Protein AF-A0A7S0R560-F1 (afdb_monomer_lite)

Structure (mmCIF, N/CA/C/O backbone):
data_AF-A0A7S0R560-F1
#
_entry.id   AF-A0A7S0R560-F1
#
loop_
_atom_site.group_PDB
_atom_site.id
_atom_site.type_symbol
_atom_site.label_atom_id
_atom_site.label_alt_id
_atom_site.label_comp_id
_atom_site.label_asym_id
_atom_site.label_entity_id
_atom_site.label_seq_id
_atom_site.pdbx_PDB_ins_code
_atom_site.Cartn_x
_atom_site.Cartn_y
_atom_site.Cartn_z
_atom_site.occupancy
_atom_site.B_iso_or_equiv
_atom_site.auth_seq_id
_atom_site.auth_comp_id
_atom_site.auth_asym_id
_atom_site.auth_atom_id
_atom_site.pdbx_PDB_model_num
ATOM 1 N N . ARG A 1 1 ? 12.381 -1.813 -22.182 1.00 94.44 1 ARG A N 1
ATOM 2 C CA . ARG A 1 1 ? 11.432 -1.440 -21.106 1.00 94.44 1 ARG A CA 1
ATOM 3 C C . ARG A 1 1 ? 12.238 -0.906 -19.934 1.00 94.44 1 ARG A C 1
ATOM 5 O O . ARG A 1 1 ? 13.162 -1.592 -19.521 1.00 94.44 1 ARG A O 1
ATOM 12 N N . PHE A 1 2 ? 11.904 0.278 -19.433 1.00 95.25 2 PHE A N 1
ATOM 13 C CA . PHE A 1 2 ? 12.480 0.886 -18.234 1.00 95.25 2 PHE A CA 1
ATOM 14 C C . PHE A 1 2 ? 11.414 0.873 -17.140 1.00 95.25 2 PHE A C 1
ATOM 16 O O . PHE A 1 2 ? 10.422 1.580 -17.269 1.00 95.25 2 PHE A O 1
ATOM 23 N N . ASN A 1 3 ? 11.583 0.040 -16.112 1.00 92.00 3 ASN A N 1
ATOM 24 C CA . ASN A 1 3 ? 10.638 -0.046 -14.997 1.00 92.00 3 ASN A CA 1
ATOM 25 C C . ASN A 1 3 ? 10.984 1.010 -13.940 1.00 92.00 3 ASN A C 1
ATOM 27 O O . ASN A 1 3 ? 11.978 0.856 -13.232 1.00 92.00 3 ASN A O 1
ATOM 31 N N . PHE A 1 4 ? 10.159 2.053 -13.826 1.00 89.56 4 PHE A N 1
ATOM 32 C CA . PHE A 1 4 ? 10.361 3.155 -12.878 1.00 89.56 4 PHE A CA 1
ATOM 33 C C . PHE A 1 4 ? 9.891 2.833 -11.450 1.00 89.56 4 PHE A C 1
ATOM 35 O O . PHE A 1 4 ? 9.999 3.673 -10.561 1.00 89.56 4 PHE A O 1
ATOM 42 N N . SER A 1 5 ? 9.436 1.605 -11.189 1.00 79.75 5 SER A N 1
ATOM 43 C CA . SER A 1 5 ? 9.257 1.100 -9.819 1.00 79.75 5 SER A CA 1
ATOM 44 C C . SER A 1 5 ? 10.595 0.909 -9.089 1.00 79.75 5 SER A C 1
ATOM 46 O O . SER A 1 5 ? 10.625 0.825 -7.861 1.00 79.75 5 SER A O 1
ATOM 48 N N . HIS A 1 6 ? 11.707 0.861 -9.834 1.00 80.44 6 HIS A N 1
ATOM 49 C CA . HIS A 1 6 ? 13.065 0.692 -9.320 1.00 80.44 6 HIS A CA 1
ATOM 50 C C . HIS A 1 6 ? 14.047 1.639 -10.018 1.00 80.44 6 HIS A C 1
ATOM 52 O O . HIS A 1 6 ? 13.800 2.100 -11.130 1.00 80.44 6 HIS A O 1
ATOM 58 N N . GLY A 1 7 ? 15.206 1.857 -9.395 1.00 85.50 7 GLY A N 1
ATOM 59 C CA . GLY A 1 7 ? 16.284 2.665 -9.962 1.00 85.50 7 GLY A CA 1
ATOM 60 C C . GLY A 1 7 ? 16.033 4.172 -9.882 1.00 85.50 7 GLY A C 1
ATOM 61 O O . GLY A 1 7 ? 14.924 4.639 -9.639 1.00 85.50 7 GLY A O 1
ATOM 62 N N . THR A 1 8 ? 17.101 4.944 -10.060 1.00 91.56 8 THR A N 1
ATOM 63 C CA . THR A 1 8 ? 17.046 6.410 -10.106 1.00 91.56 8 THR A CA 1
ATOM 64 C C . THR A 1 8 ? 16.940 6.894 -11.550 1.00 91.56 8 THR A C 1
ATOM 66 O O . THR A 1 8 ? 17.268 6.164 -12.488 1.00 91.56 8 THR A O 1
ATOM 69 N N . HIS A 1 9 ? 16.541 8.153 -11.747 1.00 93.69 9 HIS A N 1
ATOM 70 C CA . HIS A 1 9 ? 16.556 8.771 -13.079 1.00 93.69 9 HIS A CA 1
ATOM 71 C C . HIS A 1 9 ? 17.951 8.716 -13.720 1.00 93.69 9 HIS A C 1
ATOM 73 O O . HIS A 1 9 ? 18.059 8.415 -14.904 1.00 93.69 9 HIS A O 1
ATOM 79 N N . ALA A 1 10 ? 19.012 8.927 -12.931 1.00 97.00 10 ALA A N 1
ATOM 80 C CA . ALA A 1 10 ? 20.392 8.833 -13.405 1.00 97.00 10 ALA A CA 1
ATOM 81 C C . ALA A 1 10 ? 20.732 7.419 -13.909 1.00 97.00 10 ALA A C 1
ATOM 83 O O . ALA A 1 10 ? 21.238 7.267 -15.017 1.00 97.00 10 ALA A O 1
ATOM 84 N N . ALA A 1 11 ? 20.371 6.377 -13.152 1.00 96.12 11 ALA A N 1
ATOM 85 C CA . ALA A 1 11 ? 20.617 4.994 -13.560 1.00 96.12 11 ALA A CA 1
ATOM 86 C C . ALA A 1 11 ? 19.870 4.624 -14.857 1.00 96.12 11 ALA A C 1
ATOM 88 O O . ALA A 1 11 ? 20.437 3.985 -15.746 1.00 96.12 11 ALA A O 1
ATOM 89 N N . HIS A 1 12 ? 18.609 5.052 -15.000 1.00 97.38 12 HIS A N 1
ATOM 90 C CA . HIS A 1 12 ? 17.842 4.844 -16.236 1.00 97.38 12 HIS A CA 1
ATOM 91 C C . HIS A 1 12 ? 18.432 5.617 -17.423 1.00 97.38 12 HIS A C 1
ATOM 93 O O . HIS A 1 12 ? 18.474 5.080 -18.532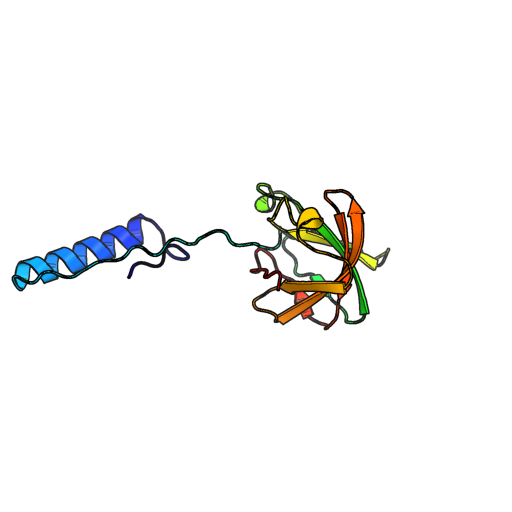 1.00 97.38 12 HIS A O 1
ATOM 99 N N . GLN A 1 13 ? 18.939 6.833 -17.198 1.00 97.44 13 GLN A N 1
ATOM 100 C CA . GLN A 1 13 ? 19.599 7.645 -18.224 1.00 97.44 13 GLN A CA 1
ATOM 101 C C . GLN A 1 13 ? 20.866 6.964 -18.759 1.00 97.44 13 GLN A C 1
ATOM 103 O O . GLN A 1 13 ? 21.038 6.850 -19.971 1.00 97.44 13 GLN A O 1
ATOM 108 N N . GLU A 1 14 ? 21.708 6.412 -17.886 1.00 97.88 14 GLU A N 1
ATOM 109 C CA . GLU A 1 14 ? 22.905 5.685 -18.320 1.00 97.88 14 GLU A CA 1
ATOM 110 C C . GLU A 1 14 ? 22.573 4.463 -19.193 1.00 97.88 14 GLU A C 1
ATOM 112 O O . GLU A 1 14 ? 23.269 4.164 -20.168 1.00 97.88 14 GLU A O 1
ATOM 117 N N . VAL A 1 15 ? 21.505 3.733 -18.853 1.00 96.88 15 VAL A N 1
ATOM 118 C CA . VAL A 1 15 ? 21.021 2.604 -19.662 1.00 96.88 15 VAL A CA 1
ATOM 119 C C . VAL A 1 15 ? 20.536 3.097 -21.028 1.00 96.88 15 VAL A C 1
ATOM 121 O O . VAL A 1 15 ? 20.875 2.494 -22.049 1.00 96.88 15 VAL A O 1
ATOM 124 N N . LEU A 1 16 ? 19.783 4.200 -21.060 1.00 97.38 16 LEU A N 1
ATOM 125 C CA . LEU A 1 16 ? 19.296 4.828 -22.289 1.00 97.38 16 LEU A CA 1
ATOM 126 C C . LEU A 1 16 ? 20.448 5.240 -23.217 1.00 97.38 16 LEU A C 1
ATOM 128 O O . LEU A 1 16 ? 20.404 4.949 -24.415 1.00 97.38 16 LEU A O 1
ATOM 132 N N . ASP A 1 17 ? 21.497 5.853 -22.673 1.00 97.69 17 ASP A N 1
ATOM 133 C CA . ASP A 1 17 ? 22.652 6.305 -23.452 1.00 97.69 17 ASP A CA 1
ATOM 134 C C . ASP A 1 17 ? 23.427 5.130 -24.059 1.00 97.69 17 ASP A C 1
ATOM 136 O O . ASP A 1 17 ? 23.795 5.163 -25.239 1.00 97.69 17 ASP A O 1
ATOM 140 N N . ARG A 1 18 ? 23.598 4.035 -23.303 1.00 97.44 18 ARG A N 1
ATOM 141 C CA . ARG A 1 18 ? 24.196 2.795 -23.825 1.00 97.44 18 ARG A CA 1
ATOM 142 C C . ARG A 1 18 ? 23.381 2.208 -24.978 1.00 97.44 18 ARG A C 1
ATOM 144 O O . ARG A 1 18 ? 23.961 1.844 -26.001 1.00 97.44 18 ARG A O 1
ATOM 151 N N . ILE A 1 19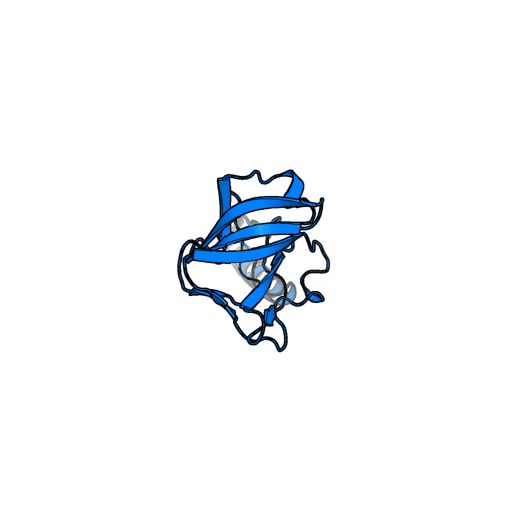 ? 22.053 2.149 -24.847 1.00 97.00 19 ILE A N 1
ATOM 152 C CA . ILE A 1 19 ? 21.165 1.634 -25.902 1.00 97.00 19 ILE A CA 1
ATOM 153 C C . ILE A 1 19 ? 21.271 2.496 -27.164 1.00 97.00 19 ILE A C 1
ATOM 155 O O . ILE A 1 19 ? 21.436 1.956 -28.258 1.00 97.00 19 ILE A O 1
ATOM 159 N N . ARG A 1 20 ? 21.244 3.828 -27.025 1.00 96.81 20 ARG A N 1
ATOM 160 C CA . ARG A 1 20 ? 21.376 4.764 -28.155 1.00 96.81 20 ARG A CA 1
ATOM 161 C C . ARG A 1 20 ? 22.713 4.620 -28.875 1.00 96.81 20 ARG A C 1
ATOM 163 O O . ARG A 1 20 ? 22.732 4.595 -30.104 1.00 96.81 20 ARG A O 1
ATOM 170 N N . LYS A 1 21 ? 23.814 4.464 -28.132 1.00 97.75 21 LYS A N 1
ATOM 171 C CA . LYS A 1 21 ? 25.148 4.241 -28.710 1.00 97.75 21 LYS A CA 1
ATOM 172 C C . LYS A 1 21 ? 25.190 2.972 -29.566 1.00 97.75 21 LYS A C 1
ATOM 174 O O . LYS A 1 21 ? 25.723 2.997 -30.672 1.00 97.75 21 LYS A O 1
ATOM 179 N N . VAL A 1 22 ? 24.611 1.875 -29.075 1.00 97.25 22 VAL A N 1
ATOM 180 C CA . VAL A 1 22 ? 24.551 0.601 -29.811 1.00 97.25 22 VAL A CA 1
ATOM 181 C C . VAL A 1 22 ? 23.638 0.702 -31.034 1.00 97.25 22 VAL A C 1
ATOM 183 O O . VAL A 1 22 ? 24.011 0.222 -32.101 1.00 97.25 22 VAL A O 1
ATOM 186 N N . ALA A 1 23 ? 22.477 1.347 -30.896 1.00 97.44 23 ALA A N 1
ATOM 187 C CA . ALA A 1 23 ? 21.533 1.558 -31.991 1.00 97.44 23 ALA A CA 1
ATOM 188 C C . ALA A 1 23 ? 22.173 2.342 -33.149 1.00 97.44 23 ALA A C 1
ATOM 190 O O . ALA A 1 23 ? 22.098 1.909 -34.296 1.00 97.44 23 ALA A O 1
ATOM 191 N N . ALA A 1 24 ? 22.881 3.433 -32.832 1.00 96.94 24 ALA A N 1
ATOM 192 C CA . ALA A 1 24 ? 23.595 4.245 -33.815 1.00 96.94 24 ALA A CA 1
ATOM 193 C C . ALA A 1 24 ? 24.732 3.472 -34.502 1.00 96.94 24 ALA A C 1
ATOM 195 O O . ALA A 1 24 ? 24.860 3.521 -35.720 1.00 96.94 24 ALA A O 1
ATOM 196 N N . ALA A 1 25 ? 25.528 2.706 -33.746 1.00 97.50 25 ALA A N 1
ATOM 197 C CA . ALA A 1 25 ? 26.636 1.922 -34.301 1.00 97.50 25 ALA A CA 1
ATOM 198 C C . ALA A 1 25 ? 26.187 0.787 -35.241 1.00 97.50 25 ALA A C 1
ATOM 200 O O . ALA A 1 25 ? 26.994 0.263 -36.005 1.00 97.50 25 ALA A O 1
ATOM 201 N N . ARG A 1 26 ? 24.922 0.367 -35.147 1.00 96.62 26 ARG A N 1
ATOM 202 C CA . ARG A 1 26 ? 24.341 -0.739 -35.920 1.00 96.62 26 ARG A CA 1
ATOM 203 C C . ARG A 1 26 ? 23.347 -0.268 -36.986 1.00 96.62 26 ARG A C 1
ATOM 205 O O . ARG A 1 26 ? 22.821 -1.120 -37.689 1.00 96.62 26 ARG A O 1
ATOM 212 N N . ASP A 1 27 ? 23.080 1.036 -37.070 1.00 96.62 27 ASP A N 1
ATOM 213 C CA . ASP A 1 27 ? 22.033 1.635 -37.909 1.00 96.62 27 ASP A CA 1
ATOM 214 C C . ASP A 1 27 ? 20.653 0.963 -37.740 1.00 96.62 27 ASP A C 1
ATOM 216 O O . ASP A 1 27 ? 19.933 0.666 -38.691 1.00 96.62 27 ASP A O 1
ATOM 220 N N . ILE A 1 28 ? 20.282 0.680 -36.485 1.00 97.31 28 ILE A N 1
ATOM 221 C CA . ILE A 1 28 ? 18.987 0.079 -36.136 1.00 97.31 28 ILE A CA 1
ATOM 222 C C . ILE A 1 28 ? 18.173 1.005 -35.239 1.00 97.31 28 ILE A C 1
ATOM 224 O O . ILE A 1 28 ? 18.708 1.762 -34.429 1.00 97.31 28 ILE A O 1
ATOM 228 N N . ARG A 1 29 ? 16.845 0.895 -35.318 1.00 95.25 29 ARG A N 1
ATOM 229 C CA . ARG A 1 29 ? 15.921 1.578 -34.403 1.00 95.25 29 ARG A CA 1
ATOM 230 C C . ARG A 1 29 ? 15.462 0.614 -33.320 1.00 95.25 29 ARG A C 1
ATOM 232 O O . ARG A 1 29 ? 14.848 -0.405 -33.620 1.00 95.25 29 ARG A O 1
ATOM 239 N N . ILE A 1 30 ? 15.730 0.956 -32.063 1.00 96.31 30 ILE A N 1
ATOM 240 C CA . ILE A 1 30 ? 15.301 0.166 -30.906 1.00 96.31 30 ILE A CA 1
ATOM 241 C C . ILE A 1 30 ? 14.129 0.894 -30.238 1.00 96.31 30 ILE A C 1
ATOM 243 O O . ILE A 1 30 ? 14.331 1.995 -29.717 1.00 96.31 30 ILE A O 1
ATOM 247 N N . PRO A 1 31 ? 12.909 0.326 -30.240 1.00 95.25 31 PRO A N 1
ATOM 248 C CA . PRO A 1 31 ? 11.798 0.908 -29.507 1.00 95.25 31 PRO A CA 1
ATOM 249 C C . PRO A 1 31 ? 12.073 0.837 -28.004 1.00 95.25 31 PRO A C 1
ATOM 251 O O . PRO A 1 31 ? 12.563 -0.160 -27.469 1.00 95.25 31 PRO A O 1
ATOM 254 N N . MET A 1 32 ? 11.741 1.919 -27.310 1.00 94.81 32 MET A N 1
ATOM 255 C CA . MET A 1 32 ? 11.948 2.060 -25.877 1.00 94.81 32 MET A CA 1
ATOM 256 C C . MET A 1 32 ? 10.619 2.408 -25.226 1.00 94.81 32 MET A C 1
ATOM 258 O O . MET A 1 32 ? 9.869 3.236 -25.730 1.00 94.81 32 MET A O 1
ATOM 262 N N . LEU A 1 33 ? 10.342 1.753 -24.106 1.00 96.44 33 LEU A N 1
ATOM 263 C CA . LEU A 1 33 ? 9.111 1.916 -23.347 1.00 96.44 33 LEU A CA 1
ATOM 264 C C . LEU A 1 33 ? 9.476 2.283 -21.918 1.00 96.44 33 LEU A C 1
ATOM 266 O O . LEU A 1 33 ? 10.261 1.560 -21.293 1.00 96.44 33 LEU A O 1
ATOM 270 N N . LEU A 1 34 ? 8.909 3.385 -21.435 1.00 94.81 34 LEU A N 1
ATOM 271 C CA . LEU A 1 34 ? 8.901 3.754 -20.028 1.00 94.81 34 LEU A CA 1
ATOM 272 C C . LEU A 1 34 ? 7.675 3.114 -19.386 1.00 94.81 34 LEU A C 1
ATOM 274 O O . LEU A 1 34 ? 6.560 3.276 -19.871 1.00 94.81 34 LEU A O 1
ATOM 278 N N . ASP A 1 35 ? 7.911 2.373 -18.316 1.00 93.00 35 ASP A N 1
ATOM 279 C CA . ASP A 1 35 ? 6.884 1.723 -17.521 1.00 93.00 35 ASP A CA 1
ATOM 280 C C . ASP A 1 35 ? 6.773 2.461 -16.188 1.00 93.00 35 ASP A C 1
ATOM 282 O O . ASP A 1 35 ? 7.714 2.474 -15.386 1.00 93.00 35 ASP A O 1
ATOM 286 N N . THR A 1 36 ? 5.659 3.167 -16.014 1.00 86.00 36 THR A N 1
ATOM 287 C CA . THR A 1 36 ? 5.395 3.985 -14.832 1.00 86.00 36 THR A CA 1
ATOM 288 C C . THR A 1 36 ? 5.144 3.093 -13.627 1.00 86.00 36 THR A C 1
ATOM 290 O O . THR A 1 36 ? 4.467 2.082 -13.748 1.00 86.00 36 THR A O 1
ATOM 293 N N . LYS A 1 37 ? 5.572 3.527 -12.439 1.00 75.88 37 LYS A N 1
ATOM 294 C CA . LYS A 1 37 ? 5.258 2.833 -11.181 1.00 75.88 37 LYS A CA 1
ATOM 295 C C . LYS A 1 37 ? 3.745 2.636 -10.953 1.00 75.88 37 LYS A C 1
ATOM 297 O O . LYS A 1 37 ? 3.336 1.635 -10.385 1.00 75.88 37 LYS A O 1
ATOM 302 N N . GLY A 1 38 ? 2.923 3.582 -11.412 1.00 74.56 38 GLY A N 1
ATOM 303 C CA . GLY A 1 38 ? 1.475 3.564 -11.196 1.00 74.56 38 GLY A CA 1
ATOM 304 C C . GLY A 1 38 ? 1.068 3.899 -9.750 1.00 74.56 38 GLY A C 1
ATOM 305 O O . GLY A 1 38 ? 1.928 4.121 -8.890 1.00 74.56 38 GLY A O 1
ATOM 306 N N . PRO A 1 39 ? -0.246 4.006 -9.481 1.00 73.56 39 PRO A N 1
ATOM 307 C CA . PRO A 1 39 ? -0.762 4.143 -8.127 1.00 73.56 39 PRO A CA 1
ATOM 308 C C . PRO A 1 39 ? -0.577 2.817 -7.377 1.00 73.56 39 PRO A C 1
ATOM 310 O O . PRO A 1 39 ? -1.156 1.800 -7.742 1.00 73.56 39 PRO A O 1
ATOM 313 N N . GLU A 1 40 ? 0.232 2.830 -6.319 1.00 85.38 40 GLU A N 1
ATOM 314 C CA . GLU A 1 40 ? 0.429 1.679 -5.436 1.00 85.38 40 GLU A CA 1
ATOM 315 C C . GLU A 1 40 ? -0.051 2.026 -4.029 1.00 85.38 40 GLU A C 1
ATOM 317 O O . GLU A 1 40 ? 0.339 3.054 -3.464 1.00 85.38 40 GLU A O 1
ATOM 322 N N . ILE A 1 41 ? -0.855 1.145 -3.438 1.00 92.88 41 ILE A N 1
ATOM 323 C CA . ILE A 1 41 ? -1.201 1.229 -2.021 1.00 92.88 41 ILE A CA 1
ATOM 324 C C . ILE A 1 41 ? -0.080 0.559 -1.234 1.00 92.88 41 ILE A C 1
ATOM 326 O O . ILE A 1 41 ? 0.339 -0.552 -1.558 1.00 92.88 41 ILE A O 1
ATOM 330 N N . ARG A 1 42 ? 0.424 1.226 -0.199 1.00 94.31 42 ARG A N 1
ATOM 331 C CA . ARG A 1 42 ? 1.501 0.718 0.651 1.00 94.31 42 ARG A CA 1
ATOM 332 C C . ARG A 1 42 ? 1.172 0.882 2.123 1.00 94.31 42 ARG A C 1
ATOM 334 O O . ARG A 1 42 ? 0.451 1.803 2.495 1.00 94.31 42 ARG A O 1
ATOM 341 N N . THR A 1 43 ? 1.739 0.023 2.963 1.00 96.56 43 THR A N 1
ATOM 342 C CA . THR A 1 43 ? 1.710 0.231 4.413 1.00 96.56 43 THR A CA 1
ATOM 343 C C . THR A 1 43 ? 2.573 1.429 4.809 1.00 96.56 43 THR A C 1
ATOM 345 O O . THR A 1 43 ? 3.602 1.706 4.186 1.00 96.56 43 THR A O 1
ATOM 348 N N . ALA A 1 44 ? 2.136 2.147 5.837 1.00 96.88 44 ALA A N 1
ATOM 349 C CA . ALA A 1 44 ? 2.860 3.243 6.462 1.00 96.88 44 ALA A CA 1
ATOM 350 C C . ALA A 1 44 ? 4.122 2.756 7.196 1.00 96.88 44 ALA A C 1
ATOM 352 O O . ALA A 1 44 ? 4.430 1.555 7.213 1.00 96.88 44 ALA A O 1
ATOM 353 N N . MET A 1 45 ? 4.861 3.698 7.780 1.00 97.50 45 MET A N 1
ATOM 354 C CA . MET A 1 45 ? 5.987 3.383 8.660 1.00 97.50 45 MET A CA 1
ATOM 355 C C . MET A 1 45 ? 5.489 2.712 9.945 1.00 97.50 45 MET A C 1
ATOM 357 O O . MET A 1 45 ? 4.303 2.774 10.284 1.00 97.50 45 MET A O 1
ATOM 361 N N . LEU A 1 46 ? 6.391 2.046 10.656 1.00 97.44 46 LEU A N 1
ATOM 362 C CA . LEU A 1 46 ? 6.120 1.418 11.944 1.00 97.44 46 LEU A CA 1
ATOM 363 C C . LEU A 1 46 ? 6.955 2.115 13.016 1.00 97.44 46 LEU A C 1
ATOM 365 O O . LEU A 1 46 ? 8.071 2.562 12.757 1.00 97.44 46 LEU A O 1
ATOM 369 N N . ARG A 1 47 ? 6.408 2.217 14.227 1.00 96.38 47 ARG A N 1
ATOM 370 C CA . ARG A 1 47 ? 7.088 2.838 15.363 1.00 96.38 47 ARG A CA 1
ATOM 371 C C . ARG A 1 47 ? 8.446 2.166 15.573 1.00 96.38 47 ARG A C 1
ATOM 373 O O . ARG A 1 47 ? 8.543 0.940 15.547 1.00 96.38 47 ARG A O 1
ATOM 380 N N . ASN A 1 48 ? 9.484 2.976 15.767 1.00 94.25 48 ASN A N 1
ATOM 381 C CA . ASN A 1 48 ? 10.882 2.537 15.890 1.00 94.25 48 ASN A CA 1
ATOM 382 C C . ASN A 1 48 ? 11.434 1.760 14.673 1.00 94.25 48 ASN A C 1
ATOM 384 O O . ASN A 1 48 ? 12.499 1.159 14.779 1.00 94.25 48 ASN A O 1
ATOM 388 N N . HIS A 1 49 ? 10.740 1.758 13.528 1.00 93.69 49 HIS A N 1
ATOM 389 C CA . HIS A 1 49 ? 11.060 0.940 12.349 1.00 93.69 49 HIS A CA 1
ATOM 390 C C . HIS A 1 49 ? 11.083 -0.574 12.610 1.00 93.69 49 HIS A C 1
ATOM 392 O O . HIS A 1 49 ? 11.712 -1.339 11.871 1.00 93.69 49 HIS A O 1
ATOM 398 N N . GLU A 1 50 ? 10.382 -1.029 13.651 1.00 95.00 50 GLU A N 1
ATOM 399 C CA . GLU A 1 50 ? 10.341 -2.439 14.023 1.00 95.00 50 GLU A CA 1
ATOM 400 C C . GLU A 1 50 ? 9.139 -3.156 13.388 1.00 95.00 50 GLU A C 1
ATOM 402 O O . GLU A 1 50 ? 8.020 -2.634 13.389 1.00 95.00 50 GLU A O 1
ATOM 407 N N . PRO A 1 51 ? 9.329 -4.373 12.842 1.00 95.62 51 PRO A N 1
ATOM 408 C CA . PRO A 1 51 ? 8.222 -5.182 12.350 1.00 95.62 51 PRO A CA 1
ATOM 409 C C . PRO A 1 51 ? 7.219 -5.533 13.455 1.00 95.62 51 PRO A C 1
ATOM 411 O O . PRO A 1 51 ? 7.607 -5.865 14.572 1.00 95.62 51 PRO A O 1
ATOM 414 N N . ILE A 1 52 ? 5.932 -5.569 13.109 1.00 96.25 52 ILE A N 1
ATOM 415 C CA . ILE A 1 52 ? 4.867 -6.008 14.018 1.00 96.25 52 ILE A CA 1
ATOM 416 C C . ILE A 1 52 ? 4.555 -7.484 13.767 1.00 96.25 52 ILE A C 1
ATOM 418 O O . ILE A 1 52 ? 4.217 -7.872 12.648 1.00 96.25 52 ILE A O 1
ATOM 422 N N . ASP A 1 53 ? 4.597 -8.306 14.812 1.00 95.94 53 ASP A N 1
ATOM 423 C CA . ASP A 1 53 ? 4.081 -9.674 14.768 1.00 95.94 53 ASP A CA 1
ATOM 424 C C . ASP A 1 53 ? 2.546 -9.667 14.790 1.00 95.94 53 ASP A C 1
ATOM 426 O O . ASP A 1 53 ? 1.919 -9.294 15.788 1.00 95.94 53 ASP A O 1
ATOM 430 N N . LEU A 1 54 ? 1.935 -10.067 13.672 1.00 96.69 54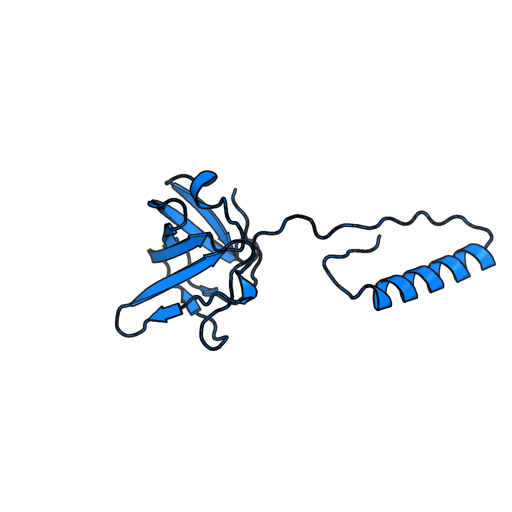 LEU A N 1
ATOM 431 C CA . LEU A 1 54 ? 0.494 -10.253 13.561 1.00 96.69 54 LEU A CA 1
ATOM 432 C C . LEU A 1 54 ? 0.117 -11.706 13.833 1.00 96.69 54 LEU A C 1
ATOM 434 O O . LEU A 1 54 ? 0.753 -12.628 13.318 1.00 96.69 54 LEU A O 1
ATOM 438 N N . GLU A 1 55 ? -0.964 -11.900 14.579 1.00 96.44 55 GLU A N 1
ATOM 439 C CA . GLU A 1 55 ? -1.512 -13.209 14.924 1.00 96.44 55 GLU A CA 1
ATOM 440 C C . GLU A 1 55 ? -2.868 -13.429 14.250 1.00 96.44 55 GLU A C 1
ATOM 442 O O . GLU A 1 55 ? -3.705 -12.528 14.184 1.00 96.44 55 GLU A O 1
ATOM 447 N N . ALA A 1 56 ? -3.103 -14.637 13.741 1.00 97.38 56 ALA A N 1
ATOM 448 C CA . ALA A 1 56 ? -4.383 -15.009 13.156 1.00 97.38 56 ALA A CA 1
ATOM 449 C C . ALA A 1 56 ? -5.519 -14.852 14.178 1.00 97.38 56 ALA A C 1
ATOM 451 O O . ALA A 1 56 ? -5.429 -15.302 15.317 1.00 97.38 56 ALA A O 1
ATOM 452 N N . GLY A 1 57 ? -6.611 -14.230 13.748 1.00 96.75 57 GLY A N 1
ATOM 453 C CA . GLY A 1 57 ? -7.776 -13.943 14.572 1.00 96.75 57 GLY A CA 1
ATOM 454 C C . GLY A 1 57 ? -7.701 -12.635 15.357 1.00 96.75 57 GLY A C 1
ATOM 455 O O . GLY A 1 57 ? -8.750 -12.197 15.830 1.00 96.75 57 GLY A O 1
ATOM 456 N N . GLN A 1 58 ? -6.533 -11.987 15.464 1.00 96.06 58 GLN A N 1
ATOM 457 C CA . GLN A 1 58 ? -6.420 -10.729 16.204 1.00 96.06 58 GLN A CA 1
ATOM 458 C C . GLN A 1 58 ? -7.175 -9.591 15.497 1.00 96.06 58 GLN A C 1
ATOM 460 O O . GLN A 1 58 ? -7.245 -9.534 14.262 1.00 96.06 58 GLN A O 1
ATOM 465 N N . SER A 1 59 ? -7.704 -8.663 16.294 1.00 97.44 59 SER A N 1
ATOM 466 C CA . SER A 1 59 ? -8.288 -7.413 15.803 1.00 97.44 59 SER A CA 1
ATOM 467 C C . SER A 1 59 ? -7.185 -6.415 15.452 1.00 97.44 59 SER A C 1
ATOM 469 O O . SER A 1 59 ? -6.158 -6.348 16.129 1.00 97.44 59 SER A O 1
ATOM 471 N N . ILE A 1 60 ? -7.387 -5.642 14.390 1.00 98.25 60 ILE A N 1
ATOM 472 C CA . ILE A 1 60 ? -6.440 -4.629 13.927 1.00 98.25 60 ILE A CA 1
ATOM 473 C C . ILE A 1 60 ? -7.182 -3.399 13.414 1.00 98.25 60 ILE A C 1
ATOM 475 O O . ILE A 1 60 ? -8.144 -3.515 12.661 1.00 98.25 60 ILE A O 1
ATOM 479 N N . THR A 1 61 ? -6.716 -2.211 13.784 1.00 98.25 61 THR A N 1
ATOM 480 C CA . THR A 1 61 ? -7.218 -0.952 13.223 1.00 98.25 61 THR A CA 1
ATOM 481 C C . THR A 1 61 ? -6.374 -0.565 12.012 1.00 98.25 61 THR A C 1
ATOM 483 O O . THR A 1 61 ? -5.147 -0.498 12.105 1.00 98.25 61 THR A O 1
ATOM 486 N N . VAL A 1 62 ? -7.020 -0.284 10.881 1.00 98.06 62 VAL A N 1
ATOM 487 C CA . VAL A 1 62 ? -6.363 0.186 9.655 1.00 98.06 62 VAL A CA 1
ATOM 488 C C . VAL A 1 62 ? -6.788 1.624 9.377 1.00 98.06 62 VAL A C 1
ATOM 490 O O . VAL A 1 62 ? -7.980 1.928 9.330 1.00 98.06 62 VAL A O 1
ATOM 493 N N . VAL A 1 63 ? -5.807 2.505 9.193 1.00 97.94 63 VAL A N 1
ATOM 494 C CA . VAL A 1 63 ? -6.003 3.940 8.973 1.00 97.94 63 VAL A CA 1
ATOM 495 C C . VAL A 1 63 ? -5.716 4.306 7.517 1.00 97.94 63 VAL A C 1
ATOM 497 O O . VAL A 1 63 ? -4.671 3.955 6.970 1.00 97.94 63 VAL A O 1
ATOM 500 N N . ALA A 1 64 ? -6.617 5.060 6.895 1.00 97.12 64 ALA A N 1
ATOM 501 C CA . ALA A 1 64 ? -6.442 5.677 5.586 1.00 97.12 64 ALA A CA 1
ATOM 502 C C . ALA A 1 64 ? -5.552 6.930 5.711 1.00 97.12 64 ALA A C 1
ATOM 504 O O . ALA A 1 64 ? -6.039 8.055 5.830 1.00 97.12 64 ALA A O 1
ATOM 505 N N . VAL A 1 65 ? -4.230 6.739 5.749 1.00 96.88 65 VAL A N 1
ATOM 506 C CA . VAL A 1 65 ? -3.266 7.829 5.983 1.00 96.88 65 VAL A CA 1
ATOM 507 C C . VAL A 1 65 ? -3.101 8.711 4.745 1.00 96.88 65 VAL A C 1
ATOM 509 O O . VAL A 1 65 ? -3.022 9.933 4.853 1.00 96.88 65 VAL A O 1
ATOM 512 N N . GLY A 1 66 ? -3.070 8.106 3.558 1.00 93.56 66 GLY A N 1
ATOM 513 C CA . GLY A 1 66 ? -2.862 8.842 2.313 1.00 93.56 66 GLY A CA 1
ATOM 514 C C . GLY A 1 66 ? -1.402 9.237 2.080 1.00 93.56 66 GLY A C 1
ATOM 515 O O . GLY A 1 66 ? -0.490 8.442 2.303 1.00 93.56 66 GLY A O 1
ATOM 516 N N . ALA A 1 67 ? -1.177 10.460 1.594 1.00 90.88 67 ALA A N 1
ATOM 517 C CA . ALA A 1 67 ? 0.139 10.914 1.137 1.00 90.88 67 ALA A CA 1
ATOM 518 C C . ALA A 1 67 ? 1.206 10.964 2.247 1.00 90.88 67 ALA A C 1
ATOM 520 O O . ALA A 1 67 ? 2.376 10.750 1.950 1.00 90.88 67 ALA A O 1
ATOM 521 N N . ASP A 1 68 ? 0.809 11.170 3.507 1.00 92.81 68 ASP A N 1
ATOM 522 C CA . ASP A 1 68 ? 1.719 11.267 4.660 1.00 92.81 68 ASP A CA 1
ATOM 523 C C . ASP A 1 68 ? 2.050 9.903 5.307 1.00 92.81 68 ASP A C 1
ATOM 525 O O . ASP A 1 68 ? 2.486 9.834 6.457 1.00 92.81 68 ASP A O 1
ATOM 529 N N . TYR A 1 69 ? 1.846 8.787 4.593 1.00 92.44 69 TYR A N 1
ATOM 530 C CA . TYR A 1 69 ? 2.153 7.433 5.089 1.00 92.44 69 TYR A CA 1
ATOM 531 C C . TYR A 1 69 ? 3.628 7.225 5.471 1.00 92.44 69 TYR A C 1
ATOM 533 O O . TYR A 1 69 ? 3.943 6.301 6.216 1.00 92.44 69 TYR A O 1
ATOM 541 N N . ASP A 1 70 ? 4.532 8.061 4.964 1.00 91.69 70 ASP A N 1
ATOM 542 C CA . ASP A 1 70 ? 5.959 8.057 5.276 1.00 91.69 70 ASP A CA 1
ATOM 543 C C . ASP A 1 70 ? 6.307 8.784 6.585 1.00 91.69 70 ASP A C 1
ATOM 545 O O . ASP A 1 70 ? 7.408 8.596 7.098 1.00 91.69 70 ASP A O 1
ATOM 549 N N . LYS A 1 71 ? 5.379 9.580 7.129 1.00 93.31 71 LYS A N 1
ATOM 550 C CA . LYS A 1 71 ? 5.502 10.302 8.410 1.00 93.31 71 LYS A CA 1
ATOM 551 C C . LYS A 1 71 ? 4.587 9.747 9.500 1.00 93.31 71 LYS A C 1
ATOM 553 O O . LYS A 1 71 ? 4.661 10.182 10.646 1.00 93.31 71 LYS A O 1
ATOM 558 N N . TRP A 1 72 ? 3.678 8.847 9.138 1.00 96.94 72 TRP A N 1
ATOM 559 C CA . TRP A 1 72 ? 2.754 8.206 10.062 1.00 96.94 72 TRP A CA 1
ATOM 560 C C . TRP A 1 72 ? 3.296 6.850 10.504 1.00 96.94 72 TRP A C 1
ATOM 562 O O . TRP A 1 72 ? 3.778 6.075 9.677 1.00 96.94 72 TRP A O 1
ATOM 572 N N . GLU A 1 73 ? 3.163 6.544 11.792 1.00 97.31 73 GLU A N 1
ATOM 573 C CA . GLU A 1 73 ? 3.728 5.339 12.397 1.00 97.31 73 GLU A CA 1
ATOM 574 C C . GLU A 1 73 ? 2.653 4.432 13.001 1.00 97.31 73 GLU A C 1
ATOM 576 O O . GLU A 1 73 ? 1.923 4.813 13.921 1.00 97.31 73 GLU A O 1
ATOM 581 N N . GLY A 1 74 ? 2.595 3.197 12.502 1.00 96.38 74 GLY A N 1
ATOM 582 C CA . GLY A 1 74 ? 1.799 2.120 13.079 1.00 96.38 74 GLY A CA 1
ATOM 583 C C . GLY A 1 74 ? 2.487 1.488 14.279 1.00 96.38 74 GLY A C 1
ATOM 584 O O . GLY A 1 74 ? 3.705 1.553 14.419 1.00 96.38 74 GLY A O 1
ATOM 585 N N . TYR A 1 75 ? 1.719 0.855 15.156 1.00 96.81 75 TYR A N 1
ATOM 586 C CA . TYR A 1 75 ? 2.247 0.230 16.364 1.00 96.81 75 TYR A CA 1
ATOM 587 C C . TYR A 1 75 ? 1.423 -0.992 16.773 1.00 96.81 75 TYR A C 1
ATOM 589 O O . TYR A 1 75 ? 0.250 -1.125 16.416 1.00 96.81 75 TYR A O 1
ATOM 597 N N . LYS A 1 76 ? 2.055 -1.876 17.549 1.00 96.06 76 LYS A N 1
ATOM 598 C CA . LYS A 1 76 ? 1.390 -2.878 18.384 1.00 96.06 76 LYS A CA 1
ATOM 599 C C . LYS A 1 76 ? 1.793 -2.598 19.824 1.00 96.06 76 LYS A C 1
ATOM 601 O O . LYS A 1 76 ? 2.976 -2.638 20.152 1.00 96.06 76 LYS A O 1
ATOM 606 N N . ASP A 1 77 ? 0.826 -2.237 20.650 1.00 93.38 77 ASP A N 1
ATOM 607 C CA . ASP A 1 77 ? 1.045 -1.977 22.066 1.00 93.38 77 ASP A CA 1
ATOM 608 C C . ASP A 1 77 ? 1.055 -3.309 22.824 1.00 93.38 77 ASP A C 1
ATOM 610 O O . ASP A 1 77 ? 0.098 -4.081 22.770 1.00 93.38 77 ASP A O 1
ATOM 614 N N . ALA A 1 78 ? 2.160 -3.602 23.507 1.00 87.62 78 ALA A N 1
ATOM 615 C CA . ALA A 1 78 ? 2.330 -4.864 24.220 1.00 87.62 78 ALA A CA 1
ATOM 616 C C . ALA A 1 78 ? 1.484 -4.955 25.503 1.00 87.62 78 ALA A C 1
ATOM 618 O O . ALA A 1 78 ? 1.173 -6.059 25.942 1.00 87.62 78 ALA A O 1
ATOM 619 N N . ALA A 1 79 ? 1.119 -3.821 26.110 1.00 89.12 79 ALA A N 1
ATOM 620 C CA . ALA A 1 79 ? 0.339 -3.784 27.341 1.00 89.12 79 ALA A CA 1
ATOM 621 C C . ALA A 1 79 ? -1.165 -3.904 27.065 1.00 89.12 79 ALA A C 1
ATOM 623 O O . ALA A 1 79 ? -1.874 -4.569 27.819 1.00 89.12 79 ALA A O 1
ATOM 624 N N . THR A 1 80 ? -1.656 -3.277 25.993 1.00 89.75 80 THR A N 1
ATOM 625 C CA . THR A 1 80 ? -3.089 -3.281 25.646 1.00 89.75 80 THR A CA 1
ATOM 626 C C . THR A 1 80 ? -3.453 -4.303 24.569 1.00 89.75 80 THR A C 1
ATOM 628 O O . THR A 1 80 ? -4.628 -4.631 24.410 1.00 89.75 80 THR A O 1
ATOM 631 N N . GLY A 1 81 ? -2.471 -4.801 23.812 1.00 88.38 81 GLY A N 1
ATOM 632 C CA . GLY A 1 81 ? -2.693 -5.632 22.626 1.00 88.38 81 GLY A CA 1
ATOM 633 C C . GLY A 1 81 ? -3.228 -4.850 21.421 1.00 88.38 81 GLY A C 1
ATOM 634 O O . GLY A 1 81 ? -3.503 -5.446 20.376 1.00 88.38 81 GLY A O 1
ATOM 635 N N . GLU A 1 82 ? -3.382 -3.526 21.534 1.00 94.69 82 GLU A N 1
ATOM 636 C CA . GLU A 1 82 ? -3.875 -2.691 20.444 1.00 94.69 82 GLU A CA 1
ATOM 637 C C . GLU A 1 82 ? -2.892 -2.729 19.272 1.00 94.69 82 GLU A C 1
ATOM 639 O O . GLU A 1 82 ? -1.713 -2.417 19.420 1.00 94.69 82 GLU A O 1
ATOM 644 N N . THR A 1 83 ? -3.388 -3.086 18.088 1.00 97.50 83 THR A N 1
ATOM 645 C CA . THR A 1 83 ? -2.609 -3.053 16.847 1.00 97.50 83 THR A CA 1
ATOM 646 C C . THR A 1 83 ? -3.231 -2.050 15.886 1.00 97.50 83 THR A C 1
ATOM 648 O O . THR A 1 83 ? -4.404 -2.177 15.523 1.00 97.50 83 THR A O 1
ATOM 651 N N . LYS A 1 84 ? -2.443 -1.065 15.449 1.00 97.75 84 LYS A N 1
ATOM 652 C CA . LYS A 1 84 ? -2.876 -0.005 14.536 1.00 97.75 84 LYS A CA 1
ATOM 653 C C . LYS A 1 84 ? -1.863 0.185 13.415 1.00 97.75 84 LYS A C 1
ATOM 655 O O . LYS A 1 84 ? -0.677 0.373 13.668 1.00 97.75 84 LYS A O 1
ATOM 660 N N . ILE A 1 85 ? -2.330 0.140 12.171 1.00 97.94 85 ILE A N 1
ATOM 661 C CA . ILE A 1 85 ? -1.497 0.277 10.969 1.00 97.94 85 ILE A CA 1
ATOM 662 C C . ILE A 1 85 ? -2.107 1.300 10.013 1.00 97.94 85 ILE A C 1
ATOM 664 O O . ILE A 1 85 ? -3.305 1.564 10.059 1.00 97.94 85 ILE A O 1
ATOM 668 N N . GLY A 1 86 ? -1.288 1.866 9.133 1.00 97.44 86 GLY A N 1
ATOM 669 C CA . GLY A 1 86 ? -1.711 2.875 8.167 1.00 97.44 86 GLY A CA 1
ATOM 670 C C . GLY A 1 86 ? -1.490 2.397 6.742 1.00 97.44 86 GLY A C 1
ATOM 671 O O . GLY A 1 86 ? -0.522 1.682 6.486 1.00 97.44 86 GLY A O 1
ATOM 672 N N . LEU A 1 87 ? -2.360 2.799 5.818 1.00 97.31 87 LEU A N 1
ATOM 673 C CA . LEU A 1 87 ? -2.185 2.607 4.379 1.00 97.31 87 LEU A CA 1
ATOM 674 C C . LEU A 1 87 ? -2.083 3.954 3.661 1.00 97.31 87 LEU A C 1
ATOM 676 O O . LEU A 1 87 ? -2.757 4.922 4.014 1.00 97.31 87 LEU A O 1
ATOM 680 N N . SER A 1 88 ? -1.298 3.994 2.588 1.00 95.56 88 SER A N 1
ATOM 681 C CA . SER A 1 88 ? -1.093 5.181 1.750 1.00 95.56 88 SER A CA 1
ATOM 682 C C . SER A 1 88 ? -2.299 5.557 0.883 1.00 95.56 88 SER A C 1
ATOM 684 O O . SER A 1 88 ? -2.194 6.451 0.045 1.00 95.56 88 SER A O 1
ATOM 686 N N . TYR A 1 89 ? -3.438 4.877 1.051 1.00 95.25 89 TYR A N 1
ATOM 687 C CA . TYR A 1 89 ? -4.642 5.109 0.266 1.00 95.25 89 TYR A CA 1
ATOM 688 C C . TYR A 1 89 ? -5.665 5.939 1.051 1.00 95.25 89 TYR A C 1
ATOM 690 O O . TYR A 1 89 ? -6.240 5.426 2.011 1.00 95.25 89 TYR A O 1
ATOM 698 N N . PRO A 1 90 ? -5.905 7.211 0.678 1.00 94.12 90 PRO A N 1
ATOM 699 C CA . PRO A 1 90 ? -6.770 8.103 1.452 1.00 94.12 90 PRO A CA 1
ATOM 700 C C . PRO A 1 90 ? -8.258 7.742 1.342 1.00 94.12 90 PRO A C 1
ATOM 702 O O . PRO A 1 90 ? -9.011 7.992 2.276 1.00 94.12 90 PRO A O 1
ATOM 705 N N . HIS A 1 91 ? -8.673 7.113 0.240 1.00 93.94 91 HIS A N 1
ATOM 706 C CA . HIS A 1 91 ? -10.063 6.710 -0.006 1.00 93.94 91 HIS A CA 1
ATOM 707 C C . HIS A 1 91 ? -10.357 5.269 0.438 1.00 93.94 91 HIS A C 1
ATOM 709 O O . HIS A 1 91 ? -11.402 4.716 0.111 1.00 93.94 91 HIS A O 1
ATOM 715 N N . LEU A 1 92 ? -9.459 4.656 1.222 1.00 94.75 92 LEU A N 1
ATOM 716 C CA . LEU A 1 92 ? -9.575 3.259 1.650 1.00 94.75 92 LEU A CA 1
ATOM 717 C C . LEU A 1 92 ? -10.951 2.931 2.233 1.00 94.75 92 LEU A C 1
ATOM 719 O O . LEU A 1 92 ? -11.578 1.979 1.788 1.00 94.75 92 LEU A O 1
ATOM 723 N N . CYS A 1 93 ? -11.429 3.720 3.197 1.00 94.88 93 CYS A N 1
ATOM 724 C CA . CYS A 1 93 ? -12.688 3.439 3.894 1.00 94.88 93 CYS A CA 1
ATOM 725 C C . CYS A 1 93 ? -13.938 3.714 3.039 1.00 94.88 93 CYS A C 1
ATOM 727 O O . CYS A 1 93 ? -15.035 3.353 3.449 1.00 94.88 93 CYS A O 1
ATOM 729 N N . GLN A 1 94 ? -13.786 4.356 1.877 1.00 93.88 94 GLN A N 1
ATOM 730 C CA . GLN A 1 94 ? -14.874 4.629 0.931 1.00 93.88 94 GLN A CA 1
ATOM 731 C C . GLN A 1 94 ? -15.020 3.491 -0.087 1.00 93.88 94 GLN A C 1
ATOM 733 O O . GLN A 1 94 ? -16.133 3.175 -0.506 1.00 93.88 94 GLN A O 1
ATOM 738 N N . ASP A 1 95 ? -13.902 2.852 -0.438 1.00 93.31 95 ASP A N 1
ATOM 739 C CA . ASP A 1 95 ? -13.855 1.845 -1.499 1.00 93.31 95 ASP A CA 1
ATOM 740 C C . ASP A 1 95 ? -13.944 0.405 -0.988 1.00 93.31 95 ASP A C 1
ATOM 742 O O . ASP A 1 95 ? -14.354 -0.492 -1.725 1.00 93.31 95 ASP A O 1
ATOM 746 N N . VAL A 1 96 ? -13.591 0.163 0.277 1.00 94.62 96 VAL A N 1
ATOM 747 C CA . VAL A 1 96 ? -13.774 -1.150 0.909 1.00 94.62 96 VAL A CA 1
ATOM 748 C C . VAL A 1 96 ? -15.137 -1.253 1.589 1.00 94.62 96 VAL A C 1
ATOM 750 O O . VAL A 1 96 ? -15.777 -0.260 1.927 1.00 94.62 96 VAL A O 1
ATOM 753 N N . LYS A 1 97 ? -15.585 -2.487 1.823 1.00 94.56 97 LYS A N 1
ATOM 754 C CA . LYS A 1 97 ? -16.830 -2.798 2.537 1.00 94.56 97 LYS A CA 1
ATOM 755 C C . LYS A 1 97 ? -16.558 -3.849 3.605 1.00 94.56 97 LYS A C 1
ATOM 757 O O . LYS A 1 97 ? -15.594 -4.604 3.486 1.00 94.56 97 LYS A O 1
ATOM 762 N N . ALA A 1 98 ? -17.415 -3.926 4.622 1.00 95.69 98 ALA A N 1
ATOM 763 C CA . ALA A 1 98 ? -17.385 -5.031 5.579 1.00 95.69 98 ALA A CA 1
ATOM 764 C C . ALA A 1 98 ? -17.483 -6.388 4.849 1.00 95.69 98 ALA A C 1
ATOM 766 O O . ALA A 1 98 ? -18.222 -6.519 3.872 1.00 95.69 98 ALA A O 1
ATOM 767 N N . GLY A 1 99 ? -16.693 -7.367 5.289 1.00 95.44 99 GLY A N 1
ATOM 768 C CA . GLY A 1 99 ? -16.453 -8.644 4.606 1.00 95.44 99 GLY A CA 1
ATOM 769 C C . GLY A 1 99 ? -15.431 -8.581 3.460 1.00 95.44 99 GLY A C 1
ATOM 770 O O . GLY A 1 99 ? -15.007 -9.621 2.956 1.00 95.44 99 GLY A O 1
ATOM 771 N N . GLY A 1 100 ? -15.007 -7.382 3.042 1.00 96.12 100 GLY A N 1
ATOM 772 C CA . GLY A 1 100 ? -13.944 -7.186 2.056 1.00 96.12 100 GLY A CA 1
ATOM 773 C C . GLY A 1 100 ? -12.572 -7.606 2.585 1.00 96.12 100 GLY A C 1
ATOM 774 O O . GLY A 1 100 ? -12.384 -7.809 3.786 1.00 96.12 100 GLY A O 1
ATOM 775 N N . ARG A 1 101 ? -11.585 -7.731 1.692 1.00 96.31 101 ARG A N 1
ATOM 776 C CA . ARG A 1 101 ? -10.224 -8.149 2.057 1.00 96.31 101 ARG A CA 1
ATOM 777 C C . ARG A 1 101 ? -9.201 -7.086 1.693 1.00 96.31 101 ARG A C 1
ATOM 779 O O . ARG A 1 101 ? -9.293 -6.446 0.657 1.00 96.31 101 ARG A O 1
ATOM 786 N N . ILE A 1 102 ? -8.191 -6.952 2.540 1.00 96.75 102 ILE A N 1
ATOM 787 C CA . ILE A 1 102 ? -6.988 -6.162 2.302 1.00 96.75 102 ILE A CA 1
ATOM 788 C C . ILE A 1 102 ? -5.823 -7.146 2.293 1.00 96.75 102 ILE A C 1
ATOM 790 O O . ILE A 1 102 ? -5.548 -7.819 3.289 1.00 96.75 102 ILE A O 1
ATOM 794 N N . LEU A 1 103 ? -5.150 -7.248 1.152 1.00 96.50 103 LEU A N 1
ATOM 795 C CA . LEU A 1 103 ? -3.993 -8.115 0.964 1.00 96.50 103 LEU A CA 1
ATOM 796 C C . LEU A 1 103 ? -2.729 -7.282 1.124 1.00 96.50 103 LEU A C 1
ATOM 798 O O . LEU A 1 103 ? -2.578 -6.295 0.418 1.00 96.50 103 LEU A O 1
ATOM 802 N N . ILE A 1 104 ? -1.813 -7.677 2.003 1.00 95.94 104 ILE A N 1
ATOM 803 C CA . ILE A 1 104 ? -0.555 -6.966 2.262 1.00 95.94 104 ILE A CA 1
ATOM 804 C C . ILE A 1 104 ? 0.629 -7.869 1.907 1.00 95.94 104 ILE A C 1
ATOM 806 O O . ILE A 1 104 ? 0.613 -9.073 2.170 1.00 95.94 104 ILE A O 1
ATOM 810 N N . GLY A 1 105 ? 1.664 -7.280 1.305 1.00 91.38 105 GLY A N 1
ATOM 811 C CA . GLY A 1 105 ? 2.881 -7.962 0.877 1.00 91.38 105 GLY A CA 1
ATOM 812 C C . GLY A 1 105 ? 2.573 -9.067 -0.126 1.00 91.38 105 GLY A C 1
ATOM 813 O O . GLY A 1 105 ? 2.858 -10.225 0.159 1.00 91.38 105 GLY A O 1
ATOM 814 N N . ASP A 1 106 ? 1.916 -8.724 -1.235 1.00 85.75 106 ASP A N 1
ATOM 815 C CA . ASP A 1 106 ? 1.526 -9.664 -2.298 1.00 85.75 106 ASP A CA 1
ATOM 816 C C . ASP A 1 106 ? 0.625 -10.816 -1.805 1.00 85.75 106 ASP A C 1
ATOM 818 O O . ASP A 1 106 ? 0.694 -11.944 -2.285 1.00 85.75 106 ASP A O 1
ATOM 822 N N . GLY A 1 107 ? -0.225 -10.532 -0.811 1.00 88.38 107 GLY A N 1
ATOM 823 C CA . GLY A 1 107 ? -1.158 -11.506 -0.231 1.00 88.38 107 GLY A CA 1
ATOM 824 C C . GLY A 1 107 ? -0.554 -12.399 0.850 1.00 88.38 107 GLY A C 1
ATOM 825 O O . GLY A 1 107 ? -1.232 -13.291 1.355 1.00 88.38 107 GLY A O 1
ATOM 826 N N . THR A 1 108 ? 0.694 -12.151 1.260 1.00 91.88 108 THR A N 1
ATOM 827 C CA . THR A 1 108 ? 1.304 -12.875 2.386 1.00 91.88 108 THR A CA 1
ATOM 828 C C . THR A 1 108 ? 0.604 -12.612 3.714 1.00 91.88 108 THR A C 1
ATOM 830 O O . THR A 1 108 ? 0.631 -13.479 4.584 1.00 91.88 108 THR A O 1
ATOM 833 N N . ILE A 1 109 ? -0.028 -11.451 3.878 1.00 96.81 109 ILE A N 1
ATOM 834 C CA . ILE A 1 109 ? -0.902 -11.105 5.001 1.00 96.81 109 ILE A CA 1
ATOM 835 C C . ILE A 1 109 ? -2.279 -10.775 4.435 1.00 96.81 109 ILE A C 1
ATOM 837 O O . ILE A 1 109 ? -2.391 -10.005 3.483 1.00 96.81 109 ILE A O 1
ATOM 841 N N . THR A 1 110 ? -3.327 -11.327 5.040 1.00 97.38 110 THR A N 1
ATOM 842 C CA . THR A 1 110 ? -4.714 -11.009 4.697 1.00 97.38 110 THR A CA 1
ATOM 843 C C . THR A 1 110 ? -5.438 -10.444 5.910 1.00 97.38 110 THR A C 1
ATOM 845 O O . THR A 1 110 ? -5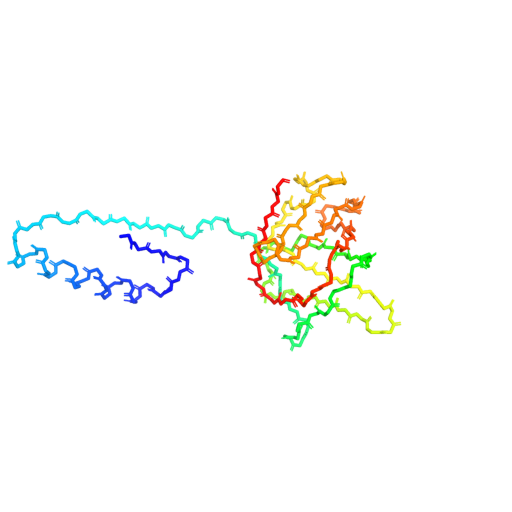.426 -11.045 6.986 1.00 97.38 110 THR A O 1
ATOM 848 N N . ILE A 1 111 ? -6.088 -9.298 5.721 1.00 97.75 111 ILE A N 1
ATOM 849 C CA . ILE A 1 111 ? -6.967 -8.669 6.706 1.00 97.75 111 ILE A CA 1
ATOM 850 C C . ILE A 1 111 ? -8.378 -8.652 6.127 1.00 97.75 111 ILE A C 1
ATOM 852 O O . ILE A 1 111 ? -8.595 -8.151 5.027 1.00 97.75 111 ILE A O 1
ATOM 856 N N . GLU A 1 112 ? -9.336 -9.200 6.860 1.00 98.00 112 GLU A N 1
ATOM 857 C CA . GLU A 1 112 ? -10.758 -9.075 6.547 1.00 98.00 112 GLU A CA 1
ATOM 858 C C . GLU A 1 112 ? -11.310 -7.812 7.205 1.00 98.00 112 GLU A C 1
ATOM 860 O O . GLU A 1 112 ? -11.086 -7.591 8.393 1.00 98.00 112 GLU A O 1
ATOM 865 N N . VAL A 1 113 ? -12.016 -6.973 6.451 1.00 98.12 113 VAL A N 1
ATOM 866 C CA . VAL A 1 113 ? -12.667 -5.770 6.975 1.00 98.12 113 VAL A CA 1
ATOM 867 C C . VAL A 1 113 ? -13.879 -6.199 7.794 1.00 98.12 113 VAL A C 1
ATOM 869 O O . VAL A 1 113 ? -14.812 -6.793 7.262 1.00 98.12 113 VAL A O 1
ATOM 872 N N . VAL A 1 114 ? -13.880 -5.884 9.084 1.00 97.69 114 VAL A N 1
ATOM 873 C CA . VAL A 1 114 ? -14.983 -6.208 9.997 1.00 97.69 114 VAL A CA 1
ATOM 874 C C . VAL A 1 114 ? -15.987 -5.062 10.034 1.00 97.69 114 VAL A C 1
ATOM 876 O O . VAL A 1 114 ? -17.184 -5.279 9.876 1.00 97.69 114 VAL A O 1
ATOM 879 N N . GLU A 1 115 ? -15.500 -3.836 10.215 1.00 97.38 115 GLU A N 1
ATOM 880 C CA . GLU A 1 115 ? -16.338 -2.655 10.416 1.00 97.38 115 GLU A CA 1
ATOM 881 C C . GLU A 1 115 ? -15.614 -1.398 9.930 1.00 97.38 115 GLU A C 1
ATOM 883 O O . GLU A 1 115 ? -14.410 -1.250 10.133 1.00 97.38 115 GLU A O 1
ATOM 888 N N . ILE A 1 116 ? -16.346 -0.462 9.328 1.00 97.25 116 ILE A N 1
ATOM 889 C CA . ILE A 1 116 ? -15.830 0.868 8.985 1.00 97.25 116 ILE A CA 1
ATOM 890 C C . ILE A 1 116 ? -16.245 1.822 10.106 1.00 97.25 116 ILE A C 1
ATOM 892 O O . ILE A 1 116 ? -17.431 2.090 10.275 1.00 97.25 116 ILE A O 1
ATOM 896 N N . LYS A 1 117 ? -15.277 2.322 10.881 1.00 95.31 117 LYS A N 1
ATOM 897 C CA . LYS A 1 117 ? -15.541 3.193 12.039 1.00 95.31 117 LYS A CA 1
ATOM 898 C C . LYS A 1 117 ? -15.731 4.654 11.651 1.00 95.31 117 LYS A C 1
ATOM 900 O O . LYS A 1 117 ? -16.454 5.382 12.322 1.00 95.31 117 LYS A O 1
ATOM 905 N N . SER A 1 118 ? -15.029 5.108 10.619 1.00 95.31 1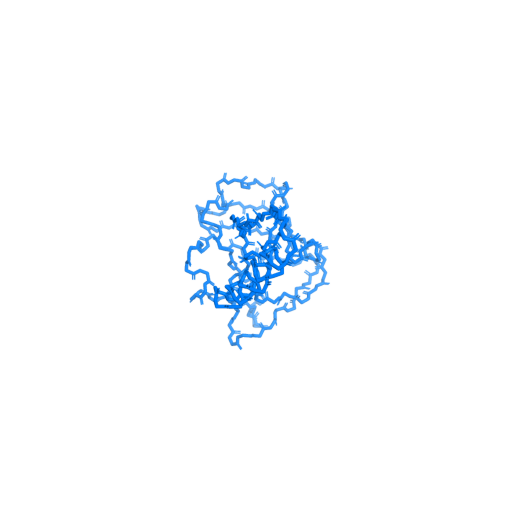18 SER A N 1
ATOM 906 C CA . SER A 1 118 ? -15.083 6.487 10.132 1.00 95.31 118 SER A CA 1
ATOM 907 C C . SER A 1 118 ? -14.563 6.574 8.697 1.00 95.31 118 SER A C 1
ATOM 909 O O . SER A 1 118 ? -14.120 5.581 8.127 1.00 95.31 118 SER A O 1
ATOM 911 N N . GLU A 1 119 ? -14.532 7.782 8.133 1.00 93.38 119 GLU A N 1
ATOM 912 C CA . GLU A 1 119 ? -13.926 8.041 6.819 1.00 93.38 119 GLU A CA 1
ATOM 913 C C . GLU A 1 119 ? -12.433 7.682 6.743 1.00 93.38 119 GLU A C 1
ATOM 915 O O . GLU A 1 119 ? -11.906 7.492 5.647 1.00 93.38 119 GLU A O 1
ATOM 920 N N . LYS A 1 120 ? -11.740 7.593 7.887 1.00 95.81 120 LYS A N 1
ATOM 921 C CA . LYS A 1 120 ? -10.297 7.329 7.940 1.00 95.81 120 LYS A CA 1
ATOM 922 C C . LYS A 1 120 ? -9.905 6.057 8.665 1.00 95.81 120 LYS A C 1
ATOM 924 O O . LYS A 1 120 ? -8.743 5.680 8.578 1.00 95.81 120 LYS A O 1
ATOM 929 N N . GLU A 1 121 ? -10.811 5.405 9.380 1.00 97.06 121 GLU A N 1
ATOM 930 C CA . GLU A 1 121 ? -10.469 4.238 10.191 1.00 97.06 121 GLU A CA 1
ATOM 931 C C . GLU A 1 121 ? -11.468 3.109 9.990 1.00 97.06 121 GLU A C 1
ATOM 933 O O . GLU A 1 121 ? -12.684 3.308 10.041 1.00 97.06 121 GLU A O 1
ATOM 938 N N . LEU A 1 122 ? -10.933 1.901 9.846 1.00 97.69 122 LEU A N 1
ATOM 939 C CA . LEU A 1 122 ? -11.690 0.660 9.849 1.00 97.69 122 LEU A CA 1
ATOM 940 C C . LEU A 1 122 ? -11.068 -0.335 10.826 1.00 97.69 122 LEU A C 1
ATOM 942 O O . LEU A 1 122 ? -9.873 -0.280 11.127 1.00 97.69 122 LEU A O 1
ATOM 946 N N . VAL A 1 123 ? -11.888 -1.258 11.308 1.00 98.12 123 VAL A N 1
ATOM 947 C CA . VAL A 1 123 ? -11.452 -2.430 12.060 1.00 98.12 123 VAL A CA 1
ATOM 948 C C . VAL A 1 123 ? -11.422 -3.614 11.117 1.00 98.12 123 VAL A C 1
ATOM 950 O O . VAL A 1 123 ? -12.370 -3.869 10.373 1.00 98.12 123 VAL A O 1
ATOM 953 N N . GLY A 1 124 ? -10.328 -4.354 11.173 1.00 97.88 124 GLY A N 1
ATOM 954 C CA . GLY A 1 124 ? -10.159 -5.609 10.479 1.00 97.88 124 GLY A CA 1
ATOM 955 C C . GLY A 1 124 ? -9.803 -6.749 11.421 1.00 97.88 124 GLY A C 1
ATOM 956 O O . GLY A 1 124 ? -9.469 -6.557 12.591 1.00 97.88 124 GLY A O 1
ATOM 957 N N . LYS A 1 125 ? -9.852 -7.956 10.871 1.00 98.19 125 LYS A N 1
ATOM 958 C CA . LYS A 1 125 ? -9.418 -9.194 11.504 1.00 98.19 125 LYS A CA 1
ATOM 959 C C . LYS A 1 125 ? -8.295 -9.798 10.680 1.00 98.19 125 LYS A C 1
ATOM 961 O O . LYS A 1 125 ? -8.445 -10.018 9.478 1.00 98.19 125 LYS A O 1
ATOM 966 N N . VAL A 1 126 ? -7.166 -10.076 11.318 1.00 97.88 126 VAL A N 1
ATOM 967 C CA . VAL A 1 126 ? -6.038 -10.742 10.660 1.00 97.88 126 VAL A CA 1
ATOM 968 C C . VAL A 1 126 ? -6.402 -12.205 10.415 1.00 97.88 126 VAL A C 1
ATOM 970 O O . VAL A 1 126 ? -6.825 -12.897 11.337 1.00 97.88 126 VAL A O 1
ATOM 973 N N . LEU A 1 127 ? -6.235 -12.704 9.191 1.00 97.50 127 LEU A N 1
ATOM 974 C CA . LEU A 1 127 ? -6.592 -14.089 8.855 1.00 97.50 127 LEU A CA 1
ATOM 975 C C . LEU A 1 127 ? -5.429 -15.075 9.010 1.00 97.50 127 LEU A C 1
ATOM 977 O O . LEU A 1 127 ? -5.658 -16.278 9.109 1.00 97.50 127 LEU A O 1
ATOM 981 N N . ASN A 1 128 ? -4.186 -14.594 9.045 1.00 96.94 128 ASN A N 1
ATOM 982 C CA . ASN A 1 128 ? -3.002 -15.444 9.117 1.00 96.94 128 ASN A CA 1
ATOM 983 C C . ASN A 1 128 ? -1.849 -14.780 9.889 1.00 96.94 128 ASN A C 1
ATOM 985 O O . ASN A 1 128 ? -1.622 -13.579 9.760 1.00 96.94 128 ASN A O 1
ATOM 989 N N . SER A 1 129 ? -1.096 -15.572 10.659 1.00 96.69 129 SER A N 1
ATOM 990 C CA . SER A 1 129 ? 0.003 -15.059 11.487 1.00 96.69 129 SER A CA 1
ATOM 991 C C . SER A 1 129 ? 1.265 -14.794 10.663 1.00 96.69 129 SER A C 1
ATOM 993 O O . SER A 1 129 ? 1.791 -15.708 10.018 1.00 96.69 129 SER A O 1
ATOM 995 N N . LYS A 1 130 ? 1.771 -13.558 10.686 1.00 96.88 130 LYS A N 1
ATOM 996 C CA . LYS A 1 130 ? 2.957 -13.112 9.935 1.00 96.88 130 LYS A CA 1
ATOM 997 C C . LYS A 1 130 ? 3.538 -11.823 10.515 1.00 96.88 130 LYS A C 1
ATOM 999 O O . LYS A 1 130 ? 2.829 -11.024 11.114 1.00 96.88 130 LYS A O 1
ATOM 1004 N N . LYS A 1 131 ? 4.820 -11.580 10.230 1.00 96.12 131 LYS A N 1
ATOM 1005 C CA . LYS A 1 131 ? 5.472 -10.290 10.483 1.00 96.12 131 LYS A CA 1
ATOM 1006 C C . LYS A 1 131 ? 5.084 -9.265 9.429 1.00 96.12 131 LYS A C 1
ATOM 1008 O O . LYS A 1 131 ? 5.359 -9.455 8.243 1.00 96.12 131 LYS A O 1
ATOM 1013 N N . LEU A 1 132 ? 4.495 -8.167 9.877 1.00 96.62 132 LEU A N 1
ATOM 1014 C CA . LEU A 1 132 ? 4.249 -6.982 9.078 1.00 96.62 132 LEU A CA 1
ATOM 1015 C C . LEU A 1 132 ? 5.485 -6.083 9.097 1.00 96.62 132 LEU A C 1
ATOM 1017 O O . LEU A 1 132 ? 5.984 -5.738 10.162 1.00 96.62 132 LEU A O 1
ATOM 1021 N N . GLY A 1 133 ? 5.953 -5.686 7.916 1.00 95.56 133 GLY A N 1
ATOM 1022 C CA . GLY A 1 133 ? 6.985 -4.661 7.770 1.00 95.56 133 GLY A CA 1
ATOM 1023 C C . GLY A 1 133 ? 6.433 -3.361 7.188 1.00 95.56 133 GLY A C 1
ATOM 1024 O O . GLY A 1 133 ? 5.250 -3.251 6.856 1.00 95.56 133 GLY A O 1
ATOM 1025 N N . GLU A 1 134 ? 7.326 -2.400 6.997 1.00 94.94 134 GLU A N 1
ATOM 1026 C CA . GLU A 1 134 ? 7.011 -1.093 6.418 1.00 94.94 134 GLU A CA 1
ATOM 1027 C C . GLU A 1 134 ? 6.902 -1.143 4.889 1.00 94.94 134 GLU A C 1
ATOM 1029 O O . GLU A 1 134 ? 7.519 -1.991 4.230 1.00 94.94 134 GLU A O 1
ATOM 1034 N N . ARG A 1 135 ? 6.150 -0.189 4.320 1.00 93.12 135 ARG A N 1
ATOM 1035 C CA . ARG A 1 135 ? 6.066 0.079 2.872 1.00 93.12 135 ARG A CA 1
ATOM 1036 C C . ARG A 1 135 ? 5.749 -1.156 2.025 1.00 93.12 135 ARG A C 1
ATOM 1038 O O . ARG A 1 135 ? 6.179 -1.251 0.874 1.00 93.12 135 ARG A O 1
ATOM 1045 N N . LYS A 1 136 ? 5.002 -2.106 2.589 1.00 94.38 136 LYS A N 1
ATOM 1046 C CA . LYS A 1 136 ? 4.564 -3.323 1.905 1.00 94.38 136 LYS A CA 1
ATOM 1047 C C . LYS A 1 136 ? 3.432 -2.985 0.952 1.00 94.38 136 LYS A C 1
ATOM 1049 O O . LYS A 1 136 ? 2.510 -2.269 1.330 1.00 94.38 136 LYS A O 1
ATOM 1054 N N . ASN A 1 137 ? 3.499 -3.521 -0.261 1.00 92.69 137 ASN A N 1
ATOM 1055 C CA . ASN A 1 137 ? 2.444 -3.353 -1.256 1.00 92.69 137 ASN A CA 1
ATOM 1056 C C . ASN A 1 137 ? 1.129 -3.934 -0.744 1.00 92.69 137 ASN A C 1
ATOM 1058 O O . ASN A 1 137 ? 1.125 -4.975 -0.088 1.00 92.69 137 ASN A O 1
ATOM 1062 N N . CYS A 1 138 ? 0.031 -3.256 -1.045 1.00 94.00 138 CYS A N 1
ATOM 1063 C CA . CYS A 1 138 ? -1.305 -3.653 -0.646 1.00 94.00 138 CYS A CA 1
ATOM 1064 C C . CYS A 1 138 ? -2.223 -3.733 -1.863 1.00 94.00 138 CYS A C 1
ATOM 1066 O O . CYS A 1 138 ? -2.142 -2.891 -2.755 1.00 94.00 138 CYS A O 1
ATOM 1068 N N . ASN A 1 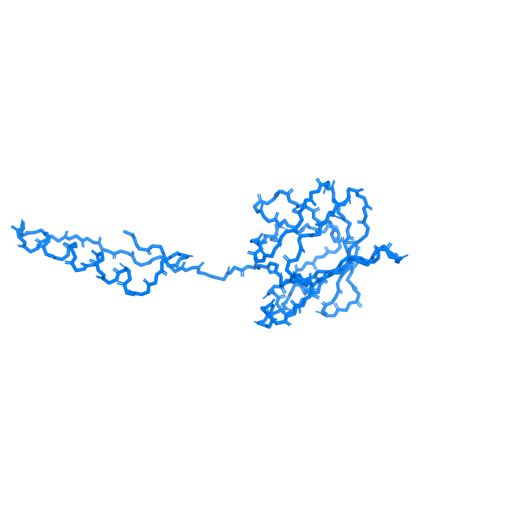139 ? -3.125 -4.710 -1.861 1.00 93.12 139 ASN A N 1
ATOM 1069 C CA . ASN A 1 139 ? -4.155 -4.879 -2.879 1.00 93.12 139 ASN A CA 1
ATOM 1070 C C . ASN A 1 139 ? -5.533 -4.969 -2.217 1.00 93.12 139 ASN A C 1
ATOM 1072 O O . ASN A 1 139 ? -5.671 -5.543 -1.133 1.00 93.12 139 ASN A O 1
ATOM 1076 N N . LEU A 1 140 ? -6.537 -4.416 -2.894 1.00 91.25 140 LEU A N 1
ATOM 1077 C CA . LEU A 1 140 ? -7.939 -4.402 -2.480 1.00 91.25 140 LEU A CA 1
ATOM 1078 C C . LEU A 1 140 ? -8.752 -5.180 -3.533 1.00 91.25 140 LEU A C 1
ATOM 1080 O O . LEU A 1 140 ? -9.172 -4.573 -4.518 1.00 91.25 140 LEU A O 1
ATOM 1084 N N . PRO A 1 141 ? -8.842 -6.519 -3.419 1.00 84.94 141 PRO A N 1
ATOM 1085 C CA . PRO A 1 141 ? -9.634 -7.351 -4.325 1.00 84.94 141 PRO A CA 1
ATOM 1086 C C . PRO A 1 141 ? -11.147 -7.181 -4.146 1.00 84.94 141 PRO A C 1
ATOM 1088 O O . PRO A 1 141 ? -11.591 -6.838 -3.024 1.00 84.94 141 PRO A O 1
#

pLDDT: mean 94.51, std 4.5, range [73.56, 98.25]

Foldseek 3Di:
DAEPLDDDPVVVVVVVVVVVVVCVVVVHDDDDDYHYPPDWKWKAAAVVQDWDWDAAFDKAKEWAPAPCSPVDHWYQDPVPRYGYIYMNHQQVLVPDDQQWWKAWQNNPWIWGFHARPDSTMTMTGTHHTDIGGGGTTIDTD

InterPro domains:
  IPR001697 Pyruvate kinase [PTHR11817] (1-141)
  IPR011037 Pyruvate kinase-like, insert domain superfamily [SSF50800] (39-141)
  IPR015793 Pyruvate kinase, barrel [PF00224] (1-141)
  IPR015806 Pyruvate kinase, insert domain superfamily [G3DSA:2.40.33.10] (39-141)
  IPR015813 Pyruvate/Phosphoenolpyruvate kinase-like domain superfamily [SSF51621] (1-44)
  IPR040442 Pyruvate kinase-like domain superfamily [G3DSA:3.20.20.60] (1-38)

Sequence (141 aa):
RFNFSHGTHAAHQEVLDRIRKVAAARDIRIPMLLDTKGPEIRTAMLRNHEPIDLEAGQSITVVAVGADYDKWEGYKDAATGETKIGLSYPHLCQDVKAGGRILIGDGTITIEVVEIKSEKELVGKVLNSKKLGERKNCNLP

Organism: NCBI:txid1034604

Radius of gyration: 19.86 Å; chains: 1; bounding box: 44×27×65 Å

Secondary structure (DSSP, 8-state):
-EETTSS-HHHHHHHHHHHHHHHHHHT------EE-----EEB-EEGGGPPEEE-TT-EEEEEE-GGGTTT-EEEE-TTT--EEEEES-TTHHHH--TT-EEEETTTTEEEEEEEE-SSSEEEEEE-S-EEE-TT-EEE--